Protein AF-A0A1D6LBF6-F1 (afdb_monomer)

Nearest PDB structures (foldseek):
  2z0t-assembly4_D  TM=9.759E-01  e=3.172E-14  Pyrococcus horikoshii
  1s04-assembly1_A  TM=8.346E-01  e=2.335E-11  Pyrococcus furiosus
  1xne-assembly1_A  TM=7.979E-01  e=3.476E-07  Pyrococcus furiosus DSM 3638

Foldseek 3Di:
DCVQQPEEDEDDPPVVVCVVVVQAFKEKDFQDDPVVVDAQQRWYHYPNFAIKGFHGKDWDLAQLVVCVVVPVRNHPNPDRDSVVSRVVVVVPDDPVSCNVRTMMITGIDHDPDTPVVVVVVVDVVCPPVNVCVVVVAAPDPDPDPVNHRDPPVVVVVVVCVVPDDDD

Solvent-accessible surface area (backbone atoms only — not comparable to full-atom values): 9690 Å² total; per-residue (Å²): 123,70,90,60,50,77,45,78,47,83,63,60,81,69,56,39,61,30,43,77,70,60,59,28,34,31,51,76,43,64,41,48,79,76,59,68,72,64,45,59,72,38,32,35,28,37,70,86,68,43,64,33,35,26,72,37,64,47,78,31,71,35,61,60,55,38,36,63,76,66,38,36,51,28,54,43,62,94,47,87,49,61,72,60,53,41,54,58,50,53,78,80,43,60,67,68,55,34,71,72,46,17,23,29,40,37,29,46,45,76,56,98,71,52,71,64,55,59,50,49,53,52,56,60,71,38,38,73,68,44,47,31,51,75,72,68,30,44,90,56,98,60,94,50,78,93,40,52,55,75,53,71,67,57,56,52,49,60,65,54,61,75,68,64,90,79,132

Sequence (167 aa):
MYDAVEFELHVQEPYFTQLRAGVKKVEGRLATGNYNRITQGSLLLFNKCLLLNVEAVRKYNSFSEMLKGEKISNVLPGISSIVEGVKVYRKFYAEEKENSYGVLAISVSKPTSQPYITMNNILAGLGYDGLGRLLGMAKTTGTVPDGLPPPRSALLSSCMGLVQPNE

InterPro domains:
  IPR007374 ASCH domain [PF04266] (9-111)
  IPR007374 ASCH domain [SM01022] (9-112)
  IPR015947 PUA-like superfamily [SSF88697] (6-115)

pLDDT: mean 86.19, std 15.53, range [35.53, 98.31]

Mean predicted aligned error: 8.54 Å

Structure (mmCIF, N/CA/C/O backbone):
data_AF-A0A1D6LBF6-F1
#
_entry.id   AF-A0A1D6LBF6-F1
#
loop_
_atom_site.group_PDB
_atom_site.id
_atom_site.type_symbol
_atom_site.label_atom_id
_atom_site.label_alt_id
_atom_site.label_comp_id
_atom_site.label_asym_id
_atom_site.label_entity_id
_atom_site.label_seq_id
_atom_site.pdbx_PDB_ins_code
_atom_site.Cartn_x
_atom_site.Cartn_y
_atom_site.Cartn_z
_atom_site.occupancy
_atom_site.B_iso_or_equiv
_atom_site.auth_seq_id
_atom_site.auth_comp_id
_atom_site.auth_asym_id
_atom_site.auth_atom_id
_atom_site.pdbx_PDB_model_num
ATOM 1 N N . MET A 1 1 ? 3.284 -12.489 -15.858 1.00 57.47 1 MET A N 1
ATOM 2 C CA . MET A 1 1 ? 3.585 -11.781 -14.583 1.00 57.47 1 MET A CA 1
ATOM 3 C C . MET A 1 1 ? 2.449 -10.848 -14.196 1.00 57.47 1 MET A C 1
ATOM 5 O O . MET A 1 1 ? 2.066 -10.857 -13.038 1.00 57.47 1 MET A O 1
ATOM 9 N N . TYR A 1 2 ? 1.888 -10.092 -15.146 1.00 60.12 2 TYR A N 1
ATOM 10 C CA . TYR A 1 2 ? 0.720 -9.242 -14.899 1.00 60.12 2 TYR A CA 1
ATOM 11 C C . TYR A 1 2 ? -0.611 -10.002 -14.840 1.00 60.12 2 TYR A C 1
ATOM 13 O O . TYR A 1 2 ? -1.496 -9.569 -14.120 1.00 60.12 2 TYR A O 1
ATOM 21 N N . ASP A 1 3 ? -0.727 -11.168 -15.485 1.00 67.44 3 ASP A N 1
ATOM 22 C CA . ASP A 1 3 ? -1.958 -11.985 -15.445 1.00 67.44 3 ASP A CA 1
ATOM 23 C C . ASP A 1 3 ? -2.287 -12.532 -14.044 1.00 67.44 3 ASP A C 1
ATOM 25 O O . ASP A 1 3 ? -3.397 -12.988 -13.799 1.00 67.44 3 ASP A O 1
ATOM 29 N N . ALA A 1 4 ? -1.318 -12.481 -13.124 1.00 77.50 4 ALA A N 1
ATOM 30 C CA . ALA A 1 4 ? -1.481 -12.860 -11.724 1.00 77.50 4 ALA A CA 1
ATOM 31 C C . ALA A 1 4 ? -1.805 -11.664 -10.808 1.00 77.50 4 ALA A C 1
ATOM 33 O O . ALA A 1 4 ? -1.979 -11.853 -9.608 1.00 77.50 4 ALA A O 1
ATOM 34 N N . VAL A 1 5 ? -1.832 -10.431 -11.334 1.00 81.88 5 VAL A N 1
ATOM 35 C CA . VAL A 1 5 ? -2.204 -9.248 -10.549 1.00 81.88 5 VAL A CA 1
ATOM 36 C C . VAL A 1 5 ? -3.712 -9.259 -10.362 1.00 81.88 5 VAL A C 1
ATOM 38 O O . VAL A 1 5 ? -4.470 -9.043 -11.302 1.00 81.88 5 VAL A O 1
ATOM 41 N N . GLU A 1 6 ? -4.140 -9.493 -9.128 1.00 80.62 6 GLU A N 1
ATOM 42 C CA . GLU A 1 6 ? -5.563 -9.591 -8.796 1.00 80.62 6 GLU A CA 1
ATOM 43 C C . GLU A 1 6 ? -6.165 -8.226 -8.452 1.00 80.62 6 GLU A C 1
ATOM 45 O O . GLU A 1 6 ? -7.358 -7.997 -8.661 1.00 80.62 6 GLU A O 1
ATOM 50 N N . PHE A 1 7 ? -5.346 -7.307 -7.927 1.00 90.12 7 PHE A N 1
ATOM 51 C CA . PHE A 1 7 ? -5.808 -6.003 -7.465 1.00 90.12 7 PHE A CA 1
ATOM 52 C C . PHE A 1 7 ? -4.786 -4.902 -7.735 1.00 90.12 7 PHE A C 1
ATOM 54 O O . PHE A 1 7 ? -3.585 -5.056 -7.499 1.00 90.12 7 PHE A O 1
ATOM 61 N N . GLU A 1 8 ? -5.300 -3.750 -8.153 1.00 92.75 8 GLU A N 1
ATOM 62 C CA . GLU A 1 8 ? -4.548 -2.507 -8.258 1.00 92.75 8 GLU A CA 1
ATOM 63 C C . GLU A 1 8 ? -4.939 -1.574 -7.108 1.00 92.75 8 GLU A C 1
ATOM 65 O O . GLU A 1 8 ? -6.124 -1.374 -6.833 1.00 92.75 8 GLU A O 1
ATOM 70 N N . LEU A 1 9 ? -3.944 -1.006 -6.428 1.00 93.56 9 LEU A N 1
ATOM 71 C CA . LEU A 1 9 ? -4.140 -0.060 -5.334 1.00 93.56 9 LEU A CA 1
ATOM 72 C C . LEU A 1 9 ? -3.384 1.237 -5.601 1.00 93.56 9 LEU A C 1
ATOM 74 O O . LEU A 1 9 ? -2.232 1.233 -6.033 1.00 93.56 9 LEU A O 1
ATOM 78 N N . HIS A 1 10 ? -4.014 2.360 -5.264 1.00 94.19 10 HIS A N 1
ATOM 79 C CA . HIS A 1 10 ? -3.358 3.661 -5.290 1.00 94.19 10 HIS A CA 1
ATOM 80 C C . HIS A 1 10 ? -2.973 4.116 -3.882 1.00 94.19 10 HIS A C 1
ATOM 82 O O . HIS A 1 10 ? -3.817 4.136 -2.984 1.00 94.19 10 HIS A O 1
ATOM 88 N N . VAL A 1 11 ? -1.719 4.523 -3.692 1.00 94.50 11 VAL A N 1
ATOM 89 C CA . VAL A 1 11 ? -1.170 5.039 -2.433 1.00 94.50 11 VAL A CA 1
ATOM 90 C C . VAL A 1 11 ? -0.466 6.370 -2.689 1.00 94.50 11 VAL A C 1
ATOM 92 O O . VAL A 1 11 ? 0.360 6.480 -3.592 1.00 94.50 11 VAL A O 1
ATOM 95 N N . GLN A 1 12 ? -0.763 7.371 -1.861 1.00 93.88 12 GLN A N 1
ATOM 96 C CA . GLN A 1 12 ? -0.140 8.693 -1.941 1.00 93.88 12 GLN A CA 1
ATOM 97 C C . GLN A 1 12 ? 1.264 8.718 -1.321 1.00 93.88 12 GLN A C 1
ATOM 99 O O . GLN A 1 12 ? 1.625 7.877 -0.492 1.00 93.88 12 GLN A O 1
ATOM 104 N N . GLU A 1 13 ? 2.054 9.727 -1.683 1.00 94.44 13 GLU A N 1
ATOM 105 C CA . GLU A 1 13 ? 3.305 10.022 -0.983 1.00 94.44 13 GLU A CA 1
ATOM 106 C C . GLU A 1 13 ? 3.039 10.577 0.430 1.00 94.44 13 GLU A C 1
ATOM 108 O O . GLU A 1 13 ? 2.029 11.252 0.644 1.00 94.44 13 GLU A O 1
ATOM 113 N N . PRO A 1 14 ? 3.909 10.296 1.421 1.00 96.00 14 PRO A N 1
ATOM 114 C CA . PRO A 1 14 ? 5.191 9.579 1.324 1.00 96.00 14 PRO A CA 1
ATOM 115 C C . PRO A 1 14 ? 5.070 8.042 1.376 1.00 96.00 14 PRO A C 1
ATOM 117 O O . PRO A 1 14 ? 6.072 7.323 1.328 1.00 96.00 14 PRO A O 1
ATOM 120 N N . TYR A 1 15 ? 3.856 7.510 1.535 1.00 96.56 15 TYR A N 1
ATOM 121 C CA . TYR A 1 15 ? 3.632 6.093 1.822 1.00 96.56 15 TYR A CA 1
ATOM 122 C C . TYR A 1 15 ? 4.005 5.183 0.652 1.00 96.56 15 TYR A C 1
ATOM 124 O O . TYR A 1 15 ? 4.485 4.071 0.876 1.00 96.56 15 TYR A O 1
ATOM 132 N N . PHE A 1 16 ? 3.848 5.656 -0.586 1.00 96.94 16 PHE A N 1
ATOM 133 C CA . PHE A 1 16 ? 4.291 4.916 -1.764 1.00 96.94 16 PHE A CA 1
ATOM 134 C C . PHE A 1 16 ? 5.812 4.730 -1.775 1.00 96.94 16 PHE A C 1
ATOM 136 O O . PHE A 1 16 ? 6.295 3.599 -1.886 1.00 96.94 16 PHE A O 1
ATOM 143 N N . THR A 1 17 ? 6.581 5.803 -1.565 1.00 97.00 17 THR A N 1
ATOM 144 C CA . THR A 1 17 ? 8.041 5.706 -1.447 1.00 97.00 17 THR A CA 1
ATOM 145 C C . THR A 1 17 ? 8.455 4.793 -0.290 1.00 97.00 17 THR A C 1
ATOM 147 O O . THR A 1 17 ? 9.395 4.009 -0.428 1.00 97.00 17 THR A O 1
ATOM 150 N N . GLN A 1 18 ? 7.728 4.821 0.826 1.00 97.81 18 GLN A N 1
ATOM 151 C CA . GLN A 1 18 ? 7.984 3.951 1.975 1.00 97.81 18 GLN A CA 1
ATOM 152 C C . GLN A 1 18 ? 7.708 2.463 1.689 1.00 97.81 18 GLN A C 1
ATOM 154 O O . GLN A 1 18 ? 8.497 1.610 2.108 1.00 97.81 18 GLN A O 1
ATOM 159 N N . LEU A 1 19 ? 6.638 2.139 0.954 1.00 97.81 19 LEU A N 1
ATOM 160 C CA . LEU A 1 19 ? 6.362 0.781 0.463 1.00 97.81 19 LEU A CA 1
ATOM 161 C C . LEU A 1 19 ? 7.470 0.324 -0.490 1.00 97.81 19 LEU A C 1
ATOM 163 O O . LEU A 1 19 ? 8.045 -0.753 -0.328 1.00 97.81 19 LEU A O 1
ATOM 167 N N . ARG A 1 20 ? 7.848 1.187 -1.441 1.00 95.56 20 ARG A N 1
ATOM 168 C CA . ARG A 1 20 ? 8.945 0.923 -2.379 1.00 95.56 20 ARG A CA 1
ATOM 169 C C . ARG A 1 20 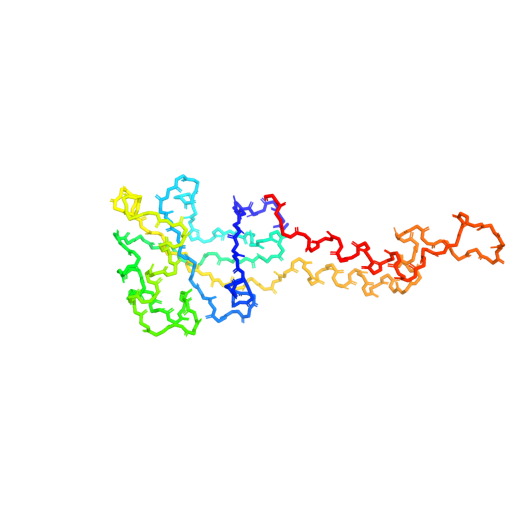? 10.278 0.725 -1.665 1.00 95.56 20 ARG A C 1
ATOM 171 O O . ARG A 1 20 ? 11.091 -0.059 -2.138 1.00 95.56 20 ARG A O 1
ATOM 178 N N . ALA A 1 21 ? 10.532 1.388 -0.542 1.00 95.88 21 ALA A N 1
ATOM 179 C CA . ALA A 1 21 ? 11.734 1.177 0.265 1.00 95.88 21 ALA A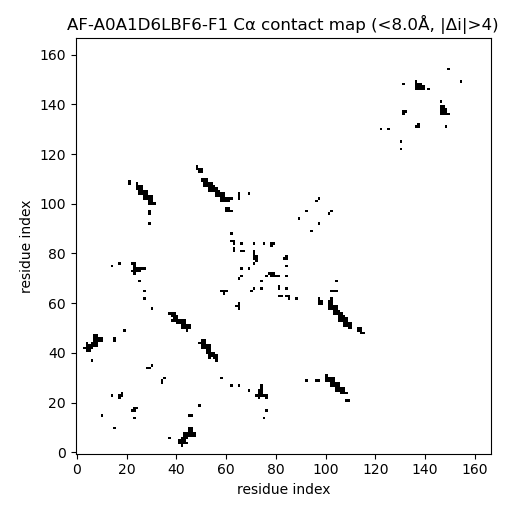 CA 1
ATOM 180 C C . ALA A 1 21 ? 11.653 -0.081 1.154 1.00 95.88 21 ALA A C 1
ATOM 182 O O . ALA A 1 21 ? 12.687 -0.589 1.576 1.00 95.88 21 ALA A O 1
ATOM 183 N N . GLY A 1 22 ? 10.456 -0.628 1.393 1.00 96.25 22 GLY A N 1
ATOM 184 C CA . GLY A 1 22 ? 10.231 -1.770 2.288 1.00 96.25 22 GLY A CA 1
ATOM 185 C C . GLY A 1 22 ? 10.206 -1.404 3.776 1.00 96.25 22 GLY A C 1
ATOM 186 O O . GLY A 1 22 ? 10.251 -2.292 4.628 1.00 96.25 22 GLY A O 1
ATOM 187 N N . VAL A 1 23 ? 10.143 -0.107 4.100 1.00 97.38 23 VAL A N 1
ATOM 188 C CA . VAL A 1 23 ? 10.012 0.366 5.489 1.00 97.38 23 VAL A CA 1
ATOM 189 C C . VAL A 1 23 ? 8.558 0.324 5.957 1.00 97.38 23 VAL A C 1
ATOM 191 O O . VAL A 1 23 ? 8.296 -0.043 7.099 1.00 97.38 23 VAL A O 1
ATOM 194 N N . LYS A 1 24 ? 7.608 0.632 5.064 1.00 98.12 24 LYS A N 1
ATOM 195 C CA . LYS A 1 24 ? 6.181 0.379 5.282 1.00 98.12 24 LYS A CA 1
ATOM 196 C C . LYS A 1 24 ? 5.886 -1.050 4.842 1.00 98.12 24 LYS A C 1
ATOM 198 O O . LYS A 1 24 ? 6.173 -1.410 3.704 1.00 98.12 24 LYS A O 1
ATOM 203 N N . LYS A 1 25 ? 5.338 -1.848 5.753 1.00 98.12 25 LYS A N 1
ATOM 204 C CA . LYS A 1 25 ? 5.078 -3.287 5.572 1.00 98.12 25 LYS A CA 1
ATOM 205 C C . LYS A 1 25 ? 3.600 -3.639 5.614 1.00 98.12 25 LYS A C 1
ATOM 207 O O . LYS A 1 25 ? 3.235 -4.751 5.264 1.00 98.12 25 LYS A O 1
ATOM 212 N N . VAL A 1 26 ? 2.756 -2.720 6.072 1.00 98.25 26 VAL A N 1
ATOM 213 C CA . VAL A 1 26 ? 1.321 -2.961 6.213 1.00 98.25 26 VAL A CA 1
ATOM 214 C C . VAL A 1 26 ? 0.561 -1.820 5.572 1.00 98.25 26 VAL A C 1
ATOM 216 O O . VAL A 1 26 ? 0.799 -0.657 5.896 1.00 98.25 26 VAL A O 1
ATOM 219 N N . GLU A 1 27 ? -0.359 -2.142 4.673 1.00 97.69 27 GLU A N 1
ATOM 220 C CA . GLU A 1 27 ? -1.292 -1.196 4.077 1.00 97.69 27 GLU A CA 1
ATOM 221 C C . GLU A 1 27 ? -2.665 -1.296 4.747 1.00 97.69 27 GLU A C 1
ATOM 223 O O . GLU A 1 27 ? -3.273 -2.362 4.779 1.00 97.69 27 GLU A O 1
ATOM 228 N N . GLY A 1 28 ? -3.140 -0.178 5.301 1.00 96.81 28 GLY A N 1
ATOM 229 C CA . GLY A 1 28 ? -4.432 -0.097 5.985 1.00 96.81 28 GLY A CA 1
ATOM 230 C C . GLY A 1 28 ? -5.520 0.455 5.066 1.00 96.81 28 GLY A C 1
ATOM 231 O O . GLY A 1 28 ? -5.347 1.529 4.488 1.00 96.81 28 GLY A O 1
ATOM 232 N N . ARG A 1 29 ? -6.649 -0.248 4.946 1.00 95.81 29 ARG A N 1
ATOM 233 C CA . ARG A 1 29 ? -7.818 0.152 4.139 1.00 95.81 29 ARG A CA 1
ATOM 234 C C . ARG A 1 29 ? -9.113 -0.088 4.902 1.00 95.81 29 ARG A C 1
ATOM 236 O O . ARG A 1 29 ? -9.143 -0.905 5.811 1.00 95.81 29 ARG A O 1
ATOM 243 N N . LEU A 1 30 ? -10.201 0.580 4.522 1.00 95.44 30 LEU A N 1
ATOM 244 C CA . LEU A 1 30 ? -11.528 0.141 4.964 1.00 95.44 30 LEU A CA 1
ATOM 245 C C . LEU A 1 30 ? -11.826 -1.246 4.385 1.00 95.44 30 LEU A C 1
ATOM 247 O O . LEU A 1 30 ? -11.550 -1.494 3.209 1.00 95.44 30 LEU A O 1
ATOM 251 N N . ALA A 1 31 ? -12.421 -2.132 5.184 1.00 93.25 31 ALA A N 1
ATOM 252 C CA . ALA A 1 31 ? -12.785 -3.484 4.756 1.00 93.25 31 ALA A CA 1
ATOM 253 C C . ALA A 1 31 ? -14.086 -3.480 3.926 1.00 93.25 31 ALA A C 1
ATOM 255 O O . ALA A 1 31 ? -15.105 -4.066 4.291 1.00 93.25 31 ALA A O 1
ATOM 256 N N . THR A 1 32 ? -14.064 -2.784 2.789 1.00 91.00 32 THR A N 1
ATOM 257 C CA . THR A 1 32 ? -15.226 -2.572 1.916 1.00 91.00 32 THR A CA 1
ATOM 258 C C . THR A 1 32 ? -14.947 -2.974 0.468 1.00 91.00 32 THR A C 1
ATOM 260 O O . THR A 1 32 ? -13.797 -3.012 0.021 1.00 91.00 32 THR A O 1
ATOM 263 N N . GLY A 1 33 ? -16.015 -3.274 -0.274 1.00 87.81 33 GLY A N 1
ATOM 264 C CA . GLY A 1 33 ? -15.968 -3.583 -1.701 1.00 87.81 33 GLY A CA 1
ATOM 265 C C . GLY A 1 33 ? -14.995 -4.709 -2.056 1.00 87.81 33 GLY A C 1
ATOM 266 O O . GLY A 1 33 ? -14.911 -5.730 -1.369 1.00 87.81 33 GLY A O 1
ATOM 267 N N . ASN A 1 34 ? -14.241 -4.499 -3.138 1.00 83.88 34 ASN A N 1
ATOM 268 C CA . ASN A 1 34 ? -13.317 -5.491 -3.689 1.00 83.88 34 ASN A CA 1
ATOM 269 C C . ASN A 1 34 ? -12.130 -5.808 -2.770 1.00 83.88 34 ASN A C 1
ATOM 271 O O . ASN A 1 34 ? -11.561 -6.888 -2.894 1.00 83.88 34 ASN A O 1
ATOM 275 N N . TYR A 1 35 ? -11.783 -4.939 -1.813 1.00 86.44 35 TYR A N 1
ATOM 276 C CA . TYR A 1 35 ? -10.657 -5.190 -0.905 1.00 86.44 35 TYR A CA 1
ATOM 277 C C . TYR A 1 35 ? -10.884 -6.405 -0.003 1.00 86.44 35 TYR A C 1
ATOM 279 O O . TYR A 1 35 ? -9.928 -7.063 0.391 1.00 86.44 35 TYR A O 1
ATOM 287 N N . ASN A 1 36 ? -12.143 -6.764 0.268 1.00 87.56 36 ASN A N 1
ATOM 288 C CA . ASN A 1 36 ? -12.478 -7.963 1.040 1.00 87.56 36 ASN A CA 1
ATOM 289 C C . ASN A 1 36 ? -12.105 -9.276 0.339 1.00 87.56 36 ASN A C 1
ATOM 291 O O . ASN A 1 36 ? -12.108 -10.320 0.986 1.00 87.56 36 ASN A O 1
ATOM 295 N N . ARG A 1 37 ? -11.813 -9.230 -0.965 1.00 91.50 37 ARG A N 1
ATOM 296 C CA . ARG A 1 37 ? -11.378 -10.388 -1.751 1.00 91.50 37 ARG A CA 1
ATOM 297 C C . ARG A 1 37 ? -9.861 -10.580 -1.726 1.00 91.50 37 ARG A C 1
ATOM 299 O O . ARG A 1 37 ? -9.397 -11.601 -2.212 1.00 91.50 37 ARG A O 1
ATOM 306 N N . ILE A 1 38 ? -9.107 -9.619 -1.187 1.00 94.56 38 ILE A N 1
ATOM 307 C CA . ILE A 1 38 ? -7.656 -9.737 -1.047 1.00 94.56 38 ILE A CA 1
ATOM 308 C C . ILE A 1 38 ? -7.369 -10.812 -0.004 1.00 94.56 38 ILE A C 1
ATOM 310 O O . ILE A 1 38 ? -7.831 -10.725 1.137 1.00 94.56 38 ILE A O 1
ATOM 314 N N . THR A 1 39 ? -6.580 -11.806 -0.390 1.00 94.56 39 THR A N 1
ATOM 315 C CA . THR A 1 39 ? -6.186 -12.915 0.477 1.00 94.56 39 THR A CA 1
ATOM 316 C C . THR A 1 39 ? -4.672 -13.025 0.561 1.00 94.56 39 THR A C 1
ATOM 318 O O . THR A 1 39 ? -3.934 -12.440 -0.230 1.00 94.56 39 THR A O 1
ATOM 321 N N . GLN A 1 40 ? -4.183 -13.773 1.547 1.00 95.69 40 GLN A N 1
ATOM 322 C CA . GLN A 1 40 ? -2.777 -14.159 1.583 1.00 95.69 40 GLN A CA 1
ATOM 323 C C . GLN A 1 40 ? -2.394 -14.874 0.279 1.00 95.69 40 GLN A C 1
ATOM 325 O O . GLN A 1 40 ? -3.139 -15.721 -0.206 1.00 95.69 40 GLN A O 1
ATOM 330 N N . GLY A 1 41 ? -1.233 -14.528 -0.277 1.00 93.56 41 GLY A N 1
ATOM 331 C CA . GLY A 1 41 ? -0.762 -15.039 -1.565 1.00 93.56 41 GLY A CA 1
ATOM 332 C C . GLY A 1 41 ? -1.199 -14.214 -2.779 1.00 93.56 41 GLY A C 1
ATOM 333 O O . GLY A 1 41 ? -0.590 -14.367 -3.834 1.00 93.56 41 GLY A O 1
ATOM 334 N N . SER A 1 42 ? -2.171 -13.302 -2.637 1.00 93.75 42 SER A N 1
ATOM 335 C CA . SER A 1 42 ? -2.529 -12.365 -3.707 1.00 93.75 42 SER A CA 1
ATOM 336 C C . SER A 1 42 ? -1.337 -11.475 -4.084 1.00 93.75 42 SER A C 1
ATOM 338 O O . SER A 1 42 ? -0.496 -11.126 -3.247 1.00 93.75 42 SER A O 1
ATOM 340 N N . LEU A 1 43 ? -1.297 -11.058 -5.350 1.00 94.44 43 LEU A N 1
ATOM 341 C CA . LEU A 1 43 ? -0.312 -10.115 -5.874 1.00 94.44 43 LEU A CA 1
ATOM 342 C C . LEU A 1 43 ? -0.976 -8.758 -6.131 1.00 94.44 43 LEU A C 1
ATOM 344 O O . LEU A 1 43 ? -1.944 -8.659 -6.889 1.00 94.44 43 LEU A O 1
ATOM 348 N N . LEU A 1 44 ? -0.442 -7.710 -5.504 1.00 94.88 44 LEU A N 1
ATOM 349 C CA . LEU A 1 44 ? -0.962 -6.346 -5.589 1.00 94.88 44 LEU A CA 1
ATOM 350 C C . LEU A 1 44 ? -0.069 -5.475 -6.465 1.00 94.88 44 LEU A C 1
ATOM 352 O O . LEU A 1 44 ? 1.155 -5.491 -6.315 1.00 94.88 44 LEU A O 1
ATOM 356 N N . LEU A 1 45 ? -0.683 -4.657 -7.317 1.00 95.06 45 LEU A N 1
ATOM 357 C CA . LEU A 1 45 ? 0.003 -3.625 -8.088 1.00 95.06 45 LEU A CA 1
ATOM 358 C C . LEU A 1 45 ? -0.287 -2.244 -7.496 1.00 95.06 45 LEU A C 1
ATOM 360 O O . LEU A 1 45 ? -1.394 -1.722 -7.597 1.00 95.06 45 LEU A O 1
ATOM 364 N N . PHE A 1 46 ? 0.727 -1.637 -6.890 1.00 95.12 46 PHE A N 1
ATOM 365 C CA . PHE A 1 46 ? 0.654 -0.294 -6.332 1.00 95.12 46 PHE A CA 1
ATOM 366 C C . PHE A 1 46 ? 1.066 0.751 -7.364 1.00 95.12 46 PHE A C 1
ATOM 368 O O . PHE A 1 46 ? 2.128 0.637 -7.987 1.00 95.12 46 PHE A O 1
ATOM 375 N N . ASN A 1 47 ? 0.231 1.780 -7.530 1.00 94.31 47 ASN A N 1
ATOM 376 C CA . ASN A 1 47 ? 0.449 2.908 -8.443 1.00 94.31 47 ASN A CA 1
ATOM 377 C C . ASN A 1 47 ? 0.902 2.460 -9.844 1.00 94.31 47 ASN A C 1
ATOM 379 O O . ASN A 1 47 ? 1.792 3.068 -10.437 1.00 94.31 47 ASN A O 1
ATOM 383 N N . LYS A 1 48 ? 0.343 1.348 -10.342 1.00 91.50 48 LYS A N 1
ATOM 384 C CA . LYS A 1 48 ? 0.639 0.764 -11.663 1.00 91.50 48 LYS A CA 1
ATOM 385 C C . LYS A 1 48 ? 2.103 0.367 -11.912 1.00 91.50 48 LYS A C 1
ATOM 387 O O . LYS A 1 48 ? 2.455 0.044 -13.043 1.00 91.50 48 LYS A O 1
ATOM 392 N N . CYS A 1 49 ? 2.971 0.352 -10.895 1.00 91.56 49 CYS A N 1
ATOM 393 C CA . CYS A 1 49 ? 4.409 0.126 -11.113 1.00 91.56 49 CYS A CA 1
ATOM 394 C C . CYS A 1 49 ? 5.145 -0.676 -10.032 1.00 91.56 49 CYS A C 1
ATOM 396 O O . CYS A 1 49 ? 6.244 -1.163 -10.300 1.00 91.56 49 CYS A O 1
ATOM 398 N N . LEU A 1 50 ? 4.574 -0.840 -8.838 1.00 95.12 50 LEU A N 1
ATOM 399 C CA . LEU A 1 50 ? 5.201 -1.584 -7.747 1.00 95.12 50 LEU A CA 1
ATOM 400 C C . LEU A 1 50 ? 4.400 -2.849 -7.445 1.00 95.12 50 LEU A C 1
ATOM 402 O O . LEU A 1 50 ? 3.274 -2.759 -6.964 1.00 95.12 50 LEU A O 1
ATOM 406 N N . LEU A 1 51 ? 4.984 -4.022 -7.688 1.00 95.69 51 LEU A N 1
ATOM 407 C CA . LEU A 1 51 ? 4.365 -5.292 -7.312 1.00 95.69 51 LEU A CA 1
ATOM 408 C C . LEU A 1 51 ? 4.711 -5.650 -5.872 1.00 95.69 51 LEU A C 1
ATOM 410 O O . LEU A 1 51 ? 5.882 -5.602 -5.499 1.00 95.69 51 LEU A O 1
ATOM 414 N N . LEU A 1 52 ? 3.724 -6.059 -5.080 1.00 96.56 52 LEU A N 1
ATOM 415 C CA . LEU A 1 52 ? 3.927 -6.574 -3.727 1.00 96.56 52 LEU A CA 1
ATOM 416 C C . LEU A 1 52 ? 3.089 -7.833 -3.491 1.00 96.56 52 LEU A C 1
ATOM 418 O O . LEU A 1 52 ? 1.929 -7.898 -3.892 1.00 96.56 52 LEU A O 1
ATOM 422 N N . ASN A 1 53 ? 3.681 -8.811 -2.810 1.00 96.19 53 ASN A N 1
ATOM 423 C CA . ASN A 1 53 ? 2.991 -10.015 -2.357 1.00 96.19 53 ASN A CA 1
ATOM 424 C C . ASN A 1 53 ? 2.232 -9.718 -1.067 1.00 96.19 53 ASN A C 1
ATOM 426 O O . ASN A 1 53 ? 2.768 -9.039 -0.190 1.00 96.19 53 ASN A O 1
ATOM 430 N N . VAL A 1 54 ? 1.032 -10.273 -0.920 1.00 97.31 54 VAL A N 1
ATOM 431 C CA . VAL A 1 54 ? 0.290 -10.238 0.344 1.00 97.31 54 VAL A CA 1
ATOM 432 C C . VAL A 1 54 ? 0.743 -11.385 1.238 1.00 97.31 54 VAL A C 1
ATOM 434 O O . VAL A 1 54 ? 0.496 -12.555 0.947 1.00 97.31 54 VAL A O 1
ATOM 437 N N . GLU A 1 55 ? 1.375 -11.049 2.357 1.00 97.69 55 GLU A N 1
ATOM 438 C CA . GLU A 1 55 ? 1.832 -12.028 3.349 1.00 97.69 55 GLU A CA 1
ATOM 439 C C . GLU A 1 55 ? 0.718 -12.438 4.307 1.00 97.69 55 GLU A C 1
ATOM 441 O O . GLU A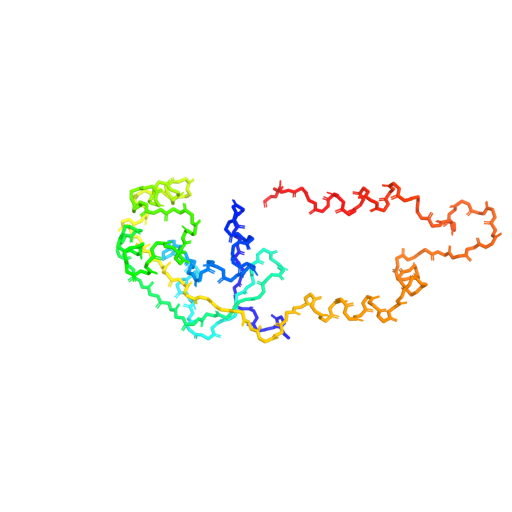 1 55 ? 0.642 -13.590 4.720 1.00 97.69 55 GLU A O 1
ATOM 446 N N . ALA A 1 56 ? -0.143 -11.492 4.674 1.00 97.62 56 ALA A N 1
ATOM 447 C CA . ALA A 1 56 ? -1.263 -11.725 5.571 1.00 97.62 56 ALA A CA 1
ATOM 448 C C . ALA A 1 56 ? -2.310 -10.624 5.418 1.00 97.62 56 ALA A C 1
ATOM 450 O O . ALA A 1 56 ? -1.989 -9.480 5.091 1.00 97.62 56 ALA A O 1
ATOM 451 N N . VAL A 1 57 ? -3.557 -10.963 5.733 1.00 97.38 57 VAL A N 1
ATOM 452 C CA . VAL A 1 57 ? -4.670 -10.017 5.797 1.00 97.38 57 VAL A CA 1
ATOM 453 C C . VAL A 1 57 ? -5.355 -10.176 7.147 1.00 97.38 57 VAL A C 1
ATOM 455 O O . VAL A 1 57 ? -5.770 -11.277 7.505 1.00 97.38 57 VAL A O 1
ATOM 458 N N . ARG A 1 58 ? -5.462 -9.090 7.912 1.00 97.62 58 ARG A N 1
ATOM 459 C CA . ARG A 1 58 ? -6.110 -9.075 9.231 1.00 97.62 58 ARG A CA 1
ATOM 460 C C . ARG A 1 58 ? -7.206 -8.019 9.270 1.00 97.62 58 ARG A C 1
ATOM 462 O O . ARG A 1 58 ? -7.070 -6.959 8.664 1.00 97.62 58 ARG A O 1
ATOM 469 N N . LYS A 1 59 ? -8.302 -8.321 9.965 1.00 97.00 59 LYS A N 1
ATOM 470 C CA . LYS A 1 59 ? -9.426 -7.399 10.160 1.00 97.00 59 LYS A CA 1
ATOM 471 C C . LYS A 1 59 ? -9.411 -6.847 11.580 1.00 97.00 59 LYS A C 1
ATOM 473 O O . LYS A 1 59 ? -9.123 -7.581 12.520 1.00 97.00 59 LYS A O 1
ATOM 478 N N . TYR A 1 60 ? -9.745 -5.572 11.706 1.00 97.88 60 TYR A N 1
ATOM 479 C CA . TYR A 1 60 ? -9.831 -4.832 12.961 1.00 97.88 60 TYR A CA 1
ATOM 480 C C . TYR A 1 60 ? -11.127 -4.026 12.991 1.00 97.88 60 TYR A C 1
ATOM 482 O O . TYR A 1 60 ? -11.651 -3.664 11.935 1.00 97.88 60 TYR A O 1
ATOM 490 N N . ASN A 1 61 ? -11.623 -3.699 14.186 1.00 96.38 61 ASN A N 1
ATOM 491 C CA . ASN A 1 61 ? -12.831 -2.882 14.302 1.00 96.38 61 ASN A CA 1
ATOM 492 C C . ASN A 1 61 ? -12.537 -1.405 14.021 1.00 96.38 61 ASN A C 1
ATOM 494 O O . ASN A 1 61 ? -13.417 -0.680 13.575 1.00 96.38 61 ASN A O 1
ATOM 498 N N . SER A 1 62 ? -11.297 -0.962 14.265 1.00 97.44 62 SER A N 1
ATOM 499 C CA . SER A 1 62 ? -10.885 0.430 14.079 1.00 97.44 62 SER A CA 1
ATOM 500 C C . SER A 1 62 ? -9.441 0.582 13.592 1.00 97.44 62 SER A C 1
ATOM 502 O O . SER A 1 62 ? -8.600 -0.304 13.775 1.00 97.44 62 SER A O 1
ATOM 504 N N . PHE A 1 63 ? -9.107 1.749 13.034 1.00 98.06 63 PHE A N 1
ATOM 505 C CA . PHE A 1 63 ? -7.732 2.124 12.696 1.00 98.06 63 PHE A CA 1
ATOM 506 C C . PHE A 1 63 ? -6.862 2.199 13.951 1.00 98.06 63 PHE A C 1
ATOM 508 O O . PHE A 1 63 ? -5.686 1.853 13.898 1.00 98.06 63 PHE A O 1
ATOM 515 N N . SER A 1 64 ? -7.425 2.612 15.089 1.00 97.69 64 SER A N 1
ATOM 516 C CA . SER A 1 64 ? -6.704 2.655 16.367 1.00 97.69 64 SER A CA 1
ATOM 517 C C . SER A 1 64 ? -6.244 1.260 16.799 1.00 97.69 64 SER A C 1
ATOM 519 O O . SER A 1 64 ? -5.077 1.073 17.150 1.00 97.69 64 SER A O 1
ATOM 521 N N . GLU A 1 65 ? -7.133 0.265 16.725 1.00 98.06 65 GLU A N 1
ATOM 522 C CA . GLU A 1 65 ? -6.793 -1.135 17.002 1.00 98.06 65 GLU A CA 1
ATOM 523 C C . GLU A 1 65 ? -5.776 -1.678 16.003 1.00 98.06 65 GLU A C 1
ATOM 525 O O . GLU A 1 65 ? -4.774 -2.266 16.413 1.00 98.06 65 GLU A O 1
ATOM 530 N N . MET A 1 66 ? -5.985 -1.418 14.711 1.00 98.31 66 MET A N 1
ATOM 531 C CA . MET A 1 66 ? -5.066 -1.835 13.656 1.00 98.31 66 MET A CA 1
ATOM 532 C C . MET A 1 66 ? -3.652 -1.286 13.893 1.00 98.31 66 MET A C 1
ATOM 534 O O . MET A 1 66 ? -2.682 -2.036 13.864 1.00 98.31 66 MET A O 1
ATOM 538 N N . LEU A 1 67 ? -3.510 0.011 14.178 1.00 98.12 67 LEU A N 1
ATOM 539 C CA . LEU A 1 67 ? -2.208 0.650 14.400 1.00 98.12 67 LEU A CA 1
ATOM 540 C C . LEU A 1 67 ? -1.478 0.106 15.636 1.00 98.12 67 LEU A C 1
ATOM 542 O O . LEU A 1 67 ? -0.246 0.075 15.656 1.00 98.12 67 LEU A O 1
ATOM 546 N N . LYS A 1 68 ? -2.219 -0.332 16.660 1.00 97.00 68 LYS A N 1
ATOM 547 C CA . LYS A 1 68 ? -1.650 -1.009 17.833 1.00 97.00 68 LYS A CA 1
ATOM 548 C C . LYS A 1 68 ? -1.226 -2.437 17.493 1.00 97.00 68 LYS A C 1
ATOM 550 O O . LYS A 1 68 ? -0.096 -2.810 17.792 1.00 97.00 68 LYS A O 1
ATOM 555 N N . GLY A 1 69 ? -2.106 -3.207 16.851 1.00 97.19 69 GLY A N 1
ATOM 556 C CA . GLY A 1 69 ? -1.875 -4.615 16.523 1.00 97.19 69 GLY A CA 1
ATOM 557 C C . GLY A 1 69 ? -0.764 -4.831 15.494 1.00 97.19 69 GLY A C 1
ATOM 558 O O . GLY A 1 69 ? 0.046 -5.737 15.643 1.00 97.19 69 GLY A O 1
ATOM 559 N N . GLU A 1 70 ? -0.681 -3.962 14.487 1.00 97.50 70 GLU A N 1
ATOM 560 C CA . GLU A 1 70 ? 0.289 -4.056 13.385 1.00 97.50 70 GLU A CA 1
ATOM 561 C C . GLU A 1 70 ? 1.622 -3.354 13.666 1.00 97.50 70 GLU A C 1
ATOM 563 O O . GLU A 1 70 ? 2.548 -3.433 12.853 1.00 97.50 70 GLU A O 1
ATOM 568 N N . LYS A 1 71 ? 1.721 -2.674 14.818 1.00 96.00 71 LYS A N 1
ATOM 569 C CA . LYS A 1 71 ? 2.763 -1.702 15.174 1.00 96.00 71 LYS A CA 1
ATOM 570 C C . LYS A 1 71 ? 2.787 -0.514 14.206 1.00 96.00 71 LYS A C 1
ATOM 572 O O . LYS A 1 71 ? 3.183 -0.634 13.049 1.00 96.00 71 LYS A O 1
ATOM 577 N N . ILE A 1 72 ? 2.468 0.677 14.713 1.00 97.00 72 ILE A N 1
ATOM 578 C CA . ILE A 1 72 ? 2.350 1.908 13.912 1.00 97.00 72 ILE A CA 1
ATOM 579 C C . ILE A 1 72 ? 3.527 2.159 12.960 1.00 97.00 72 ILE A C 1
ATOM 581 O O . ILE A 1 72 ? 3.293 2.542 11.821 1.00 97.00 72 ILE A O 1
ATOM 585 N N . SER A 1 73 ? 4.769 1.855 13.350 1.00 96.94 73 SER A N 1
ATOM 586 C CA . SER A 1 73 ? 5.946 2.047 12.491 1.00 96.94 73 SER A CA 1
ATOM 587 C C . SER A 1 73 ? 5.919 1.224 11.198 1.00 96.94 73 SER A C 1
ATOM 589 O O . SER A 1 73 ? 6.555 1.616 10.227 1.00 96.94 73 SER A O 1
ATOM 591 N N . ASN A 1 74 ? 5.217 0.087 11.179 1.00 97.44 74 ASN A N 1
ATOM 592 C CA . ASN A 1 74 ? 5.062 -0.754 9.991 1.00 97.44 74 ASN A CA 1
ATOM 593 C C . ASN A 1 74 ? 3.951 -0.242 9.063 1.00 97.44 74 ASN A C 1
ATOM 595 O O . ASN A 1 74 ? 3.975 -0.533 7.866 1.00 97.44 74 ASN A O 1
ATOM 599 N N . VAL A 1 75 ? 2.982 0.499 9.609 1.00 97.88 75 VAL A N 1
ATOM 600 C CA . VAL A 1 75 ? 1.817 1.017 8.878 1.00 97.88 75 VAL A CA 1
ATOM 601 C C . VAL A 1 75 ? 2.060 2.446 8.389 1.00 97.88 75 VAL A C 1
ATOM 603 O O . VAL A 1 75 ? 1.821 2.759 7.225 1.00 97.88 75 VAL A O 1
ATOM 606 N N . LEU A 1 76 ? 2.547 3.312 9.276 1.00 97.69 76 LEU A N 1
ATOM 607 C CA . LEU A 1 76 ? 2.810 4.733 9.062 1.00 97.69 76 LEU A CA 1
ATOM 608 C C . LEU A 1 76 ? 4.221 5.088 9.580 1.00 97.69 76 LEU A C 1
ATOM 610 O O . LEU A 1 76 ? 4.356 5.706 10.640 1.00 97.69 76 LEU A O 1
ATOM 614 N N . PRO A 1 77 ? 5.293 4.693 8.863 1.00 97.12 77 PRO A N 1
ATOM 615 C CA . PRO A 1 77 ? 6.659 5.065 9.220 1.00 97.12 77 PRO A CA 1
ATOM 616 C C . PRO A 1 77 ? 6.825 6.578 9.413 1.00 97.12 77 PRO A C 1
ATOM 618 O O . PRO A 1 77 ? 6.388 7.376 8.582 1.00 97.12 77 PRO A O 1
ATOM 621 N N . GLY A 1 78 ? 7.489 6.961 10.506 1.00 94.81 78 GLY A N 1
ATOM 622 C CA . GLY A 1 78 ? 7.686 8.360 10.903 1.00 94.81 78 GLY A CA 1
ATOM 623 C C . GLY A 1 78 ? 6.627 8.906 11.866 1.00 94.81 78 GLY A C 1
ATOM 624 O O . GLY A 1 78 ? 6.823 9.989 12.405 1.00 94.81 78 GLY A O 1
ATOM 625 N N . ILE A 1 79 ? 5.552 8.156 12.136 1.00 95.69 79 ILE A N 1
ATOM 626 C CA . ILE A 1 79 ? 4.531 8.512 13.128 1.00 95.69 79 ILE A CA 1
ATOM 627 C C . ILE A 1 79 ? 4.640 7.563 14.322 1.00 95.69 79 ILE A C 1
ATOM 629 O O . ILE A 1 79 ? 4.673 6.343 14.160 1.00 95.69 79 ILE A O 1
ATOM 633 N N . SER A 1 80 ? 4.698 8.117 15.532 1.00 92.62 80 SER A N 1
ATOM 634 C CA . SER A 1 80 ? 4.801 7.347 16.780 1.00 92.62 80 SER A CA 1
ATOM 635 C C . SER A 1 80 ? 3.505 7.339 17.594 1.00 92.62 80 SER A C 1
ATOM 637 O O . SER A 1 80 ? 3.274 6.408 18.364 1.00 92.62 80 SER A O 1
ATOM 639 N N . SER A 1 81 ? 2.633 8.334 17.410 1.00 97.06 81 SER A N 1
ATOM 640 C CA . SER A 1 81 ? 1.366 8.447 18.135 1.00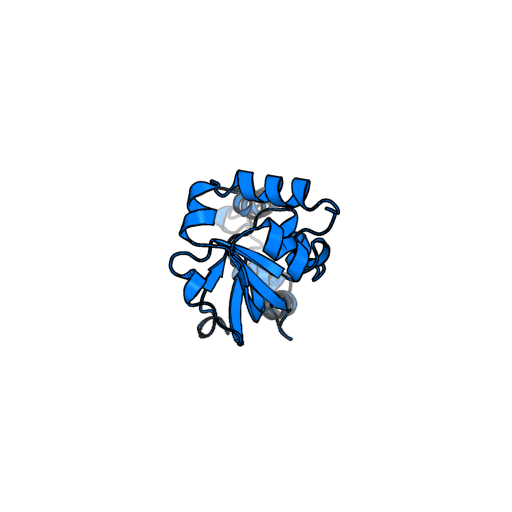 97.06 81 SER A CA 1
ATOM 641 C C . SER A 1 81 ? 0.215 7.774 17.389 1.00 97.06 81 SER A C 1
ATOM 643 O O . SER A 1 81 ? -0.073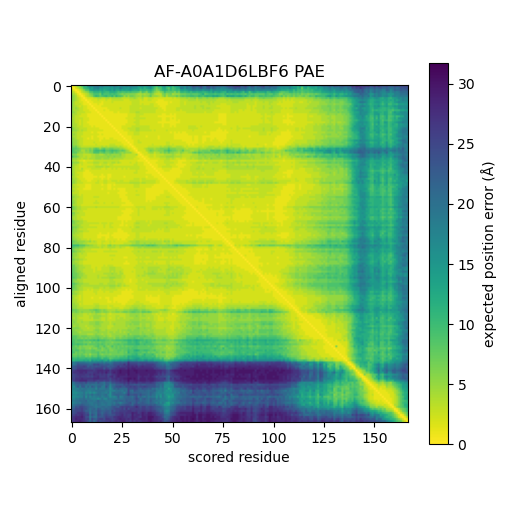 8.099 16.237 1.00 97.06 81 SER A O 1
ATOM 645 N N . ILE A 1 82 ? -0.513 6.885 18.073 1.00 97.38 82 ILE A N 1
ATOM 646 C CA . ILE A 1 82 ? -1.733 6.260 17.533 1.00 97.38 82 ILE A CA 1
ATOM 647 C C . ILE A 1 82 ? -2.774 7.322 17.165 1.00 97.38 82 ILE A C 1
ATOM 649 O O . ILE A 1 82 ? -3.406 7.223 16.118 1.00 97.38 82 ILE A O 1
ATOM 653 N N . VAL A 1 83 ? -2.918 8.367 17.985 1.00 97.25 83 VAL A N 1
ATOM 654 C CA . VAL A 1 83 ? -3.882 9.452 17.744 1.00 97.25 83 VAL A CA 1
ATOM 655 C C . VAL A 1 83 ? -3.544 10.201 16.454 1.00 97.25 83 VAL A C 1
ATOM 657 O O . VAL A 1 83 ? -4.431 10.488 15.654 1.00 97.25 83 VAL A O 1
ATOM 660 N N . GLU A 1 84 ? -2.263 10.486 16.213 1.00 97.44 84 GLU A N 1
ATOM 661 C CA . GLU A 1 84 ? -1.814 11.112 14.963 1.00 97.44 84 GLU A CA 1
ATOM 662 C C . GLU A 1 84 ? -1.986 10.179 13.764 1.00 97.44 84 GLU A C 1
ATOM 664 O O . GLU A 1 84 ? -2.440 10.614 12.707 1.00 97.44 84 GLU A O 1
ATOM 669 N N . GLY A 1 85 ? -1.701 8.886 13.937 1.00 97.00 85 GLY A N 1
ATOM 670 C CA . GLY A 1 85 ? -1.918 7.884 12.899 1.00 97.00 85 GLY A CA 1
ATOM 671 C C . GLY A 1 85 ? -3.387 7.781 12.476 1.00 97.00 85 GLY A C 1
ATOM 672 O O . GLY A 1 85 ? -3.683 7.742 11.285 1.00 97.00 85 GLY A O 1
ATOM 673 N N . VAL A 1 86 ? -4.328 7.827 13.423 1.00 97.62 86 VAL A N 1
ATOM 674 C CA . VAL A 1 86 ? -5.768 7.861 13.109 1.00 97.62 86 VAL A CA 1
ATOM 675 C C . VAL A 1 86 ? -6.138 9.144 12.354 1.00 97.62 86 VAL A C 1
ATOM 677 O O . VAL A 1 86 ? -6.885 9.082 11.377 1.00 97.62 86 VAL A O 1
ATOM 680 N N . LYS A 1 87 ? -5.568 10.302 12.725 1.00 97.38 87 LYS A N 1
ATOM 681 C CA . LYS A 1 87 ? -5.790 11.566 11.995 1.00 97.38 87 LYS A CA 1
ATOM 682 C C . LYS A 1 87 ? -5.351 11.494 10.532 1.00 97.38 87 LYS A C 1
ATOM 684 O O . LYS A 1 87 ? -5.978 12.137 9.695 1.00 97.38 87 LYS A O 1
ATOM 689 N N . VAL A 1 88 ? -4.311 10.722 10.201 1.00 96.75 88 VAL A N 1
ATOM 690 C CA . VAL A 1 88 ? -3.934 10.472 8.798 1.00 96.75 88 VAL A CA 1
ATOM 691 C C . VAL A 1 88 ? -5.077 9.790 8.053 1.00 96.75 88 VAL A C 1
ATOM 693 O O . VAL A 1 88 ? -5.482 10.273 7.000 1.00 96.75 88 VAL A O 1
ATOM 696 N N . TYR A 1 89 ? -5.635 8.712 8.607 1.00 96.25 89 TYR A N 1
ATOM 697 C CA . TYR A 1 89 ? -6.736 7.980 7.975 1.00 96.25 89 TYR A CA 1
ATOM 698 C C . TYR A 1 89 ? -8.020 8.802 7.862 1.00 96.25 89 TYR A C 1
ATOM 700 O O . TYR A 1 89 ? -8.729 8.685 6.864 1.00 96.25 89 TYR A O 1
ATOM 708 N N . ARG A 1 90 ? -8.284 9.693 8.823 1.00 96.44 90 ARG A N 1
ATOM 709 C CA . ARG A 1 90 ? -9.437 10.609 8.797 1.00 96.44 90 ARG A CA 1
ATOM 710 C C . ARG A 1 90 ? -9.428 11.597 7.631 1.00 96.44 90 ARG A C 1
ATOM 712 O O . ARG A 1 90 ? -10.485 12.101 7.272 1.00 96.44 90 ARG A O 1
ATOM 719 N N . LYS A 1 91 ? -8.278 11.831 6.989 1.00 95.19 91 LYS A N 1
ATOM 720 C CA . LYS A 1 91 ? -8.209 12.611 5.739 1.00 95.19 91 LYS A CA 1
ATOM 721 C C . LYS A 1 91 ? -8.868 11.894 4.556 1.00 95.19 91 LYS A C 1
ATOM 723 O O . LYS A 1 91 ? -9.242 12.547 3.591 1.00 95.19 91 LYS A O 1
ATOM 728 N N . PHE A 1 92 ? -8.989 10.567 4.627 1.00 92.38 92 PHE A N 1
ATOM 729 C CA . PHE A 1 92 ? -9.484 9.716 3.542 1.00 92.38 92 PHE A CA 1
ATOM 730 C C . PHE A 1 92 ? -10.828 9.061 3.867 1.00 92.38 92 PHE A C 1
ATOM 732 O O . PHE A 1 92 ? -11.639 8.827 2.972 1.00 92.38 92 PHE A O 1
ATOM 739 N N . TYR A 1 93 ? -11.065 8.744 5.142 1.00 93.69 93 TYR A N 1
ATOM 740 C CA . TYR A 1 93 ? -12.208 7.954 5.580 1.00 93.69 93 TYR A CA 1
ATOM 741 C C . TYR A 1 93 ? -12.929 8.616 6.750 1.00 93.69 93 TYR A C 1
ATOM 743 O O . TYR A 1 93 ? -12.339 8.865 7.805 1.00 93.69 93 TYR A O 1
ATOM 751 N N . ALA A 1 94 ? -14.229 8.832 6.565 1.00 94.81 94 ALA A N 1
ATOM 752 C CA . ALA A 1 94 ? -15.127 9.247 7.630 1.00 94.81 94 ALA A CA 1
ATOM 753 C C . ALA A 1 94 ? -15.272 8.136 8.689 1.00 94.81 94 ALA A C 1
ATOM 755 O O . ALA A 1 94 ? -15.177 6.945 8.374 1.00 94.81 94 ALA A O 1
ATOM 756 N N . GLU A 1 95 ? -15.493 8.529 9.939 1.00 95.06 95 GLU A N 1
ATOM 757 C CA . GLU A 1 95 ? -15.559 7.618 11.087 1.00 95.06 95 GLU A CA 1
ATOM 758 C C . GLU A 1 95 ? -16.739 6.650 11.003 1.00 95.06 95 GLU A C 1
ATOM 760 O O . GLU A 1 95 ? -16.624 5.475 11.337 1.00 95.06 95 GLU A O 1
ATOM 765 N N . GLU A 1 96 ? -17.859 7.105 10.455 1.00 95.12 96 GLU A N 1
ATOM 766 C CA . GLU A 1 96 ? -19.069 6.305 10.298 1.00 95.12 96 GLU A CA 1
ATOM 767 C C . GLU A 1 96 ? -18.824 5.116 9.361 1.00 95.12 96 GLU A C 1
ATOM 769 O O . GLU A 1 96 ? -19.337 4.017 9.583 1.00 95.12 96 GLU A O 1
ATOM 774 N N . LYS A 1 97 ? -17.992 5.310 8.326 1.00 94.19 97 LYS A N 1
ATOM 775 C CA . LYS A 1 97 ? -17.601 4.232 7.408 1.00 94.19 97 LYS A CA 1
ATOM 776 C C . LYS A 1 97 ? -16.670 3.231 8.080 1.00 94.19 97 LYS A C 1
ATOM 778 O O . LYS A 1 97 ? -16.813 2.037 7.845 1.00 94.19 97 LYS A O 1
ATOM 783 N N . GLU A 1 98 ? -15.746 3.693 8.914 1.00 95.75 98 GLU A N 1
ATOM 784 C CA . GLU A 1 98 ? -14.923 2.794 9.726 1.00 95.75 98 GLU A CA 1
ATOM 785 C C . GLU A 1 98 ? -15.790 1.937 10.646 1.00 95.75 98 GLU A C 1
ATOM 787 O O . GLU A 1 98 ? -15.654 0.721 10.626 1.00 95.75 98 GLU A O 1
ATOM 792 N N . ASN A 1 99 ? -16.748 2.539 11.351 1.00 93.88 99 ASN A N 1
ATOM 793 C CA . ASN A 1 99 ? -17.646 1.806 12.246 1.00 93.88 99 ASN A CA 1
ATOM 794 C C . ASN A 1 99 ? -18.553 0.813 11.499 1.00 93.88 99 ASN A C 1
ATOM 796 O O . ASN A 1 99 ? -18.922 -0.220 12.050 1.00 93.88 99 ASN A O 1
ATOM 800 N N . SER A 1 100 ? -18.910 1.112 10.246 1.00 94.38 100 SER A N 1
ATOM 801 C CA . SER A 1 100 ? -19.784 0.253 9.435 1.00 94.38 100 SER A CA 1
ATOM 802 C C . SER A 1 100 ? -19.053 -0.935 8.808 1.00 94.38 100 SER A C 1
ATOM 804 O O . SER A 1 100 ? -19.623 -2.017 8.692 1.00 94.38 100 SER A O 1
ATOM 806 N N . TYR A 1 101 ? -17.813 -0.735 8.353 1.00 95.12 101 TYR A N 1
ATOM 807 C CA . TYR A 1 101 ? -17.080 -1.738 7.571 1.00 95.12 101 TYR A CA 1
ATOM 808 C C . TYR A 1 101 ? -15.927 -2.389 8.336 1.00 95.12 101 TYR A C 1
ATOM 810 O O . TYR A 1 101 ? -15.494 -3.480 7.973 1.00 95.12 101 TYR A O 1
ATOM 818 N N . GLY A 1 102 ? -15.407 -1.729 9.367 1.00 96.19 102 GLY A N 1
ATOM 819 C CA . GLY A 1 102 ? -14.128 -2.058 9.977 1.00 96.19 102 GLY A CA 1
ATOM 820 C C . GLY A 1 102 ? -12.940 -1.743 9.063 1.00 96.19 102 GLY A C 1
ATOM 821 O O . GLY A 1 102 ? -13.043 -1.074 8.025 1.00 96.19 102 GLY A O 1
ATOM 822 N N . VAL A 1 103 ? -11.778 -2.251 9.459 1.00 97.38 103 VAL A N 1
ATOM 823 C CA . VAL A 1 103 ? -10.482 -1.957 8.843 1.00 97.38 103 VAL A CA 1
ATOM 824 C C . VAL A 1 103 ? -9.767 -3.245 8.455 1.00 97.38 103 VAL A C 1
ATOM 826 O O . VAL A 1 103 ? -9.797 -4.241 9.174 1.00 97.38 103 VAL A O 1
ATOM 829 N N . LEU A 1 104 ? -9.098 -3.208 7.309 1.00 97.19 104 LEU A N 1
ATOM 830 C CA . LEU A 1 104 ? -8.251 -4.257 6.771 1.00 97.19 104 LEU A CA 1
ATOM 831 C C . LEU A 1 104 ? -6.783 -3.832 6.872 1.00 97.19 104 LEU A C 1
ATOM 833 O O . LEU A 1 104 ? -6.399 -2.796 6.330 1.00 97.19 104 LEU A O 1
ATOM 837 N N . ALA A 1 105 ? -5.967 -4.653 7.524 1.00 98.12 105 ALA A N 1
ATOM 838 C CA . ALA A 1 105 ? -4.515 -4.581 7.481 1.00 98.12 105 ALA A CA 1
ATOM 839 C C . ALA A 1 105 ? -3.985 -5.603 6.477 1.00 98.12 105 ALA A C 1
ATOM 841 O O . ALA A 1 105 ? -4.179 -6.807 6.647 1.00 98.12 105 ALA A O 1
ATOM 842 N N . ILE A 1 106 ? -3.296 -5.124 5.448 1.00 98.12 106 ILE A N 1
ATOM 843 C CA . ILE A 1 106 ? -2.708 -5.945 4.394 1.00 98.12 106 ILE A CA 1
ATOM 844 C C . ILE A 1 106 ? -1.192 -5.927 4.590 1.00 98.12 106 ILE A C 1
ATOM 846 O O . ILE A 1 106 ? -0.534 -4.938 4.268 1.00 98.12 106 ILE A O 1
ATOM 850 N N . SER A 1 107 ? -0.635 -6.993 5.161 1.00 98.19 107 SER A N 1
ATOM 851 C CA . SER A 1 107 ? 0.817 -7.163 5.276 1.00 98.19 107 SER A CA 1
ATOM 852 C C . SER A 1 107 ? 1.401 -7.507 3.912 1.00 98.19 107 SER A C 1
ATOM 854 O O . SER A 1 107 ? 0.890 -8.396 3.231 1.00 98.19 107 SER A O 1
ATOM 856 N N . VAL A 1 1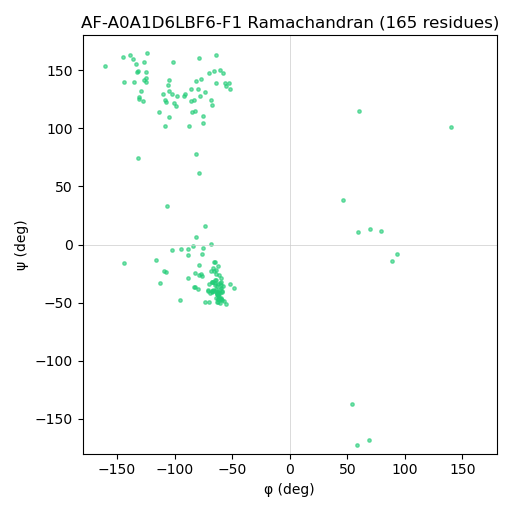08 ? 2.460 -6.808 3.515 1.00 98.06 108 VAL A N 1
ATOM 857 C CA . VAL A 1 108 ? 3.045 -6.897 2.179 1.00 98.06 108 VAL A CA 1
ATOM 858 C C . VAL A 1 108 ? 4.560 -7.052 2.209 1.00 98.06 108 VAL A C 1
ATOM 860 O O . VAL A 1 108 ? 5.248 -6.473 3.053 1.00 98.06 108 VAL A O 1
ATOM 863 N N . SER A 1 109 ? 5.088 -7.763 1.217 1.00 96.56 109 SER A N 1
ATOM 864 C CA . SER A 1 109 ? 6.525 -7.857 0.965 1.00 96.56 109 SER A CA 1
ATOM 865 C C . SER A 1 109 ? 6.864 -7.799 -0.515 1.00 96.56 109 SER A C 1
ATOM 867 O O . SER A 1 109 ? 6.014 -7.936 -1.398 1.00 96.56 109 SER A O 1
ATOM 869 N N . LYS A 1 110 ? 8.139 -7.528 -0.801 1.00 94.44 110 LYS A N 1
ATOM 870 C CA . LYS A 1 110 ? 8.624 -7.446 -2.176 1.00 94.44 110 LYS A CA 1
ATOM 871 C C . LYS A 1 110 ? 8.828 -8.852 -2.749 1.00 94.44 110 LYS A C 1
ATOM 873 O O . LYS A 1 110 ? 9.572 -9.625 -2.146 1.00 94.44 110 LYS A O 1
ATOM 878 N N . PRO A 1 111 ? 8.260 -9.166 -3.925 1.00 91.88 111 PRO A N 1
ATOM 879 C CA . PRO A 1 111 ? 8.639 -10.356 -4.674 1.00 91.88 111 PRO A CA 1
ATOM 880 C C . PRO A 1 111 ? 10.099 -10.281 -5.141 1.00 91.88 111 PRO A C 1
ATOM 882 O O . PRO A 1 111 ? 10.697 -9.205 -5.217 1.00 91.88 111 PRO A O 1
ATOM 885 N N . THR A 1 112 ? 10.649 -11.438 -5.517 1.00 88.44 112 THR A N 1
ATOM 886 C CA . THR A 1 112 ? 12.034 -11.600 -5.992 1.00 88.44 112 THR A CA 1
ATOM 887 C C . THR A 1 112 ? 12.347 -10.781 -7.246 1.00 88.44 112 THR A C 1
ATOM 889 O O . THR A 1 112 ? 13.489 -10.381 -7.448 1.00 88.44 112 THR A O 1
ATOM 892 N N . SER A 1 113 ? 11.345 -10.520 -8.089 1.00 88.50 113 SER A N 1
ATOM 893 C CA . SER A 1 113 ? 11.494 -9.740 -9.317 1.00 88.50 113 SER A CA 1
ATOM 894 C C . SER A 1 113 ? 10.411 -8.675 -9.424 1.00 88.50 113 SER A C 1
ATOM 896 O O . SER A 1 113 ? 9.294 -8.848 -8.939 1.00 88.50 113 SER A O 1
ATOM 898 N N . GLN A 1 114 ? 10.755 -7.568 -10.074 1.00 91.31 114 GLN A N 1
ATOM 899 C CA . GLN A 1 114 ? 9.864 -6.448 -10.337 1.00 91.31 114 GLN A CA 1
ATOM 900 C C . GLN A 1 114 ? 9.836 -6.155 -11.838 1.00 91.31 114 GLN A C 1
ATOM 902 O O . GLN A 1 114 ? 10.871 -6.297 -12.496 1.00 91.31 114 GLN A O 1
ATOM 907 N N . PRO A 1 115 ? 8.712 -5.670 -12.394 1.00 88.19 115 PRO A N 1
ATOM 908 C CA . PRO A 1 115 ? 8.615 -5.408 -13.829 1.00 88.19 115 PRO A CA 1
ATOM 909 C C . PRO A 1 115 ? 9.640 -4.390 -14.322 1.00 88.19 115 PRO A C 1
ATOM 911 O O . PRO A 1 115 ? 10.186 -4.530 -15.416 1.00 88.19 115 PRO A O 1
ATOM 914 N N . TYR A 1 116 ? 9.957 -3.396 -13.488 1.00 88.00 116 TYR A N 1
ATOM 915 C CA . TYR A 1 116 ? 10.948 -2.380 -13.824 1.00 88.00 116 TYR A CA 1
ATOM 916 C C . TYR A 1 116 ? 12.364 -2.955 -13.988 1.00 88.00 116 TYR A C 1
ATOM 918 O O . TYR A 1 116 ? 13.170 -2.349 -14.683 1.00 88.00 116 TYR A O 1
ATOM 926 N N . ILE A 1 117 ? 12.678 -4.124 -13.410 1.00 89.94 117 ILE A N 1
ATOM 927 C CA . ILE A 1 117 ? 13.976 -4.792 -13.609 1.00 89.94 117 ILE A CA 1
ATOM 928 C C . ILE A 1 117 ? 14.061 -5.328 -15.038 1.00 89.94 117 ILE A C 1
ATOM 930 O O . ILE A 1 117 ? 15.024 -5.044 -15.746 1.00 89.94 117 ILE A O 1
ATOM 934 N N . THR A 1 118 ? 13.035 -6.055 -15.488 1.00 88.25 118 THR A N 1
ATOM 935 C CA . THR A 1 118 ? 12.961 -6.562 -16.866 1.00 88.25 118 THR A CA 1
ATOM 936 C C . THR A 1 118 ? 12.987 -5.416 -17.868 1.00 88.25 118 THR A C 1
ATOM 938 O O . THR A 1 118 ? 13.762 -5.463 -18.820 1.00 88.25 118 THR A O 1
ATOM 941 N N . MET A 1 119 ? 12.202 -4.361 -17.624 1.00 87.94 119 MET A N 1
ATOM 942 C CA . MET A 1 119 ? 12.209 -3.170 -18.472 1.00 87.94 119 MET A CA 1
ATOM 943 C C . MET A 1 119 ? 13.602 -2.534 -18.523 1.00 87.94 119 MET A C 1
ATOM 945 O O . MET A 1 119 ? 14.114 -2.285 -19.607 1.00 87.94 119 MET A O 1
ATOM 949 N N . ASN A 1 120 ? 14.261 -2.338 -17.377 1.00 90.00 120 ASN A N 1
ATOM 950 C CA . ASN A 1 120 ? 15.609 -1.774 -17.335 1.00 90.00 120 ASN A CA 1
ATOM 951 C C . ASN A 1 120 ? 16.618 -2.613 -18.135 1.00 90.00 120 ASN A C 1
ATOM 953 O O . ASN A 1 120 ? 17.426 -2.054 -18.868 1.00 90.00 120 ASN A O 1
ATOM 957 N N . ASN A 1 121 ? 16.539 -3.943 -18.057 1.00 91.44 121 ASN A N 1
ATOM 958 C CA . ASN A 1 121 ? 17.417 -4.829 -18.824 1.00 91.44 121 ASN A CA 1
ATOM 959 C C . ASN A 1 121 ? 17.172 -4.723 -20.336 1.00 91.44 121 ASN A C 1
ATOM 961 O O . ASN A 1 121 ? 18.129 -4.700 -21.107 1.00 91.44 121 ASN A O 1
ATOM 965 N N . ILE A 1 122 ? 15.908 -4.617 -20.763 1.00 90.25 122 ILE A N 1
ATOM 966 C CA . ILE A 1 122 ? 15.553 -4.394 -22.173 1.00 90.25 122 ILE A CA 1
ATOM 967 C C . ILE A 1 122 ? 16.113 -3.050 -22.649 1.00 90.25 122 ILE A C 1
ATOM 969 O O . ILE A 1 122 ? 16.791 -2.996 -23.673 1.00 90.25 122 ILE A O 1
ATOM 973 N N . LEU A 1 123 ? 15.879 -1.973 -21.893 1.00 88.88 123 LEU A N 1
ATOM 974 C CA . LEU A 1 123 ? 16.361 -0.631 -22.235 1.00 88.88 123 LEU A CA 1
ATOM 975 C C . LEU A 1 123 ? 17.896 -0.572 -22.280 1.00 88.88 123 LEU A C 1
ATOM 977 O O . LEU A 1 123 ? 18.460 0.027 -23.194 1.00 88.88 123 LEU A O 1
ATOM 981 N N . ALA A 1 124 ? 18.575 -1.232 -21.338 1.00 89.44 124 ALA A N 1
ATOM 982 C CA . ALA A 1 124 ? 20.030 -1.342 -21.328 1.00 89.44 124 ALA A CA 1
ATOM 983 C C . ALA A 1 124 ? 20.553 -2.112 -22.552 1.00 89.44 124 ALA A C 1
ATOM 985 O O . ALA A 1 124 ? 21.526 -1.684 -23.169 1.00 89.44 124 ALA A O 1
ATOM 986 N N . GLY A 1 125 ? 19.888 -3.209 -22.933 1.00 91.19 125 GLY A N 1
ATOM 987 C CA . GLY A 1 125 ? 20.244 -4.008 -24.108 1.00 91.19 125 GLY A CA 1
ATOM 988 C C . GLY A 1 125 ? 20.025 -3.285 -25.440 1.00 91.19 125 GLY A C 1
ATOM 989 O O . GLY A 1 125 ? 20.788 -3.493 -26.379 1.00 91.19 125 GLY A O 1
ATOM 990 N N . LEU A 1 126 ? 19.023 -2.403 -25.524 1.00 87.44 126 LEU A N 1
ATOM 991 C CA . LEU A 1 126 ? 18.795 -1.561 -26.704 1.00 87.44 126 LEU A CA 1
ATOM 992 C C . LEU A 1 126 ? 19.916 -0.531 -26.911 1.00 87.44 126 LEU A C 1
ATOM 994 O O . LEU A 1 126 ? 20.212 -0.164 -28.051 1.00 87.44 126 LEU A O 1
ATOM 998 N N . GLY A 1 127 ? 20.526 -0.051 -25.825 1.00 83.12 127 GLY A N 1
ATOM 999 C CA . GLY A 1 127 ? 21.497 1.038 -25.872 1.00 83.12 127 GLY A CA 1
ATOM 1000 C C . GLY A 1 127 ? 20.917 2.319 -26.489 1.00 83.12 127 GLY A C 1
ATOM 1001 O O . GLY A 1 127 ? 19.726 2.429 -26.777 1.00 83.12 127 GLY A O 1
ATOM 1002 N N . TYR A 1 128 ? 21.766 3.320 -26.714 1.00 79.19 128 TYR A N 1
ATOM 1003 C CA . TYR A 1 128 ? 21.320 4.614 -27.244 1.00 79.19 128 TYR A CA 1
ATOM 1004 C C . TYR A 1 128 ? 20.673 4.498 -28.636 1.00 79.19 128 TYR A C 1
ATOM 1006 O O . TYR A 1 128 ? 19.608 5.063 -28.877 1.00 79.19 128 TYR A O 1
ATOM 1014 N N . ASP A 1 129 ? 21.289 3.736 -29.542 1.00 79.06 129 ASP A N 1
ATOM 1015 C CA . ASP A 1 129 ? 20.815 3.618 -30.924 1.00 79.06 129 ASP A CA 1
ATOM 1016 C C . ASP A 1 129 ? 19.506 2.828 -31.032 1.00 79.06 129 ASP A C 1
ATOM 1018 O O . ASP A 1 129 ? 18.615 3.210 -31.795 1.00 79.06 129 ASP A O 1
ATOM 1022 N N . GLY A 1 130 ? 19.360 1.746 -30.260 1.00 80.50 130 GLY A N 1
ATOM 1023 C CA . GLY A 1 130 ? 18.126 0.965 -30.222 1.00 80.50 130 GLY A CA 1
ATOM 1024 C C . GLY A 1 130 ? 16.974 1.747 -29.599 1.00 80.50 130 GLY A C 1
ATOM 1025 O O . GLY A 1 130 ? 15.870 1.723 -30.139 1.00 80.50 130 GLY A O 1
ATOM 1026 N N . LEU A 1 131 ? 17.233 2.503 -28.525 1.00 83.56 131 LEU A N 1
ATOM 1027 C CA . LEU A 1 131 ? 16.240 3.402 -27.931 1.00 83.56 131 LEU A CA 1
ATOM 1028 C C . LEU A 1 131 ? 15.820 4.501 -28.905 1.00 83.56 131 LEU A C 1
ATOM 1030 O O . LEU A 1 131 ? 14.629 4.755 -29.045 1.00 83.56 131 LEU A O 1
ATOM 1034 N N . GLY A 1 132 ? 16.776 5.105 -29.617 1.00 76.88 132 GLY A N 1
ATOM 1035 C CA . GLY A 1 132 ? 16.481 6.094 -30.649 1.00 76.88 132 GLY A CA 1
ATOM 1036 C C . GLY A 1 132 ? 15.519 5.536 -31.695 1.00 76.88 132 GLY A C 1
ATOM 1037 O O . GLY A 1 132 ? 14.463 6.110 -31.926 1.00 76.88 132 GLY A O 1
ATOM 1038 N N . ARG A 1 133 ? 15.813 4.355 -32.248 1.00 80.25 133 ARG A N 1
ATOM 1039 C CA . ARG A 1 133 ? 14.931 3.692 -33.221 1.00 80.25 133 ARG A CA 1
ATOM 1040 C C . ARG A 1 133 ? 13.560 3.331 -32.645 1.00 80.25 133 ARG A C 1
ATOM 1042 O O . ARG A 1 133 ? 12.563 3.536 -33.330 1.00 80.25 133 ARG A O 1
ATOM 1049 N N . LEU A 1 134 ? 13.498 2.827 -31.409 1.00 82.31 134 LEU A N 1
ATOM 1050 C CA . LEU A 1 134 ? 12.238 2.501 -30.726 1.00 82.31 134 LEU A CA 1
ATOM 1051 C C . LEU A 1 134 ? 11.347 3.738 -30.561 1.00 82.31 134 LEU A C 1
ATOM 1053 O O . LEU A 1 134 ? 10.134 3.655 -30.718 1.00 82.31 134 LEU A O 1
ATOM 1057 N N . LEU A 1 135 ? 11.961 4.885 -30.279 1.00 81.06 135 LEU A N 1
ATOM 1058 C CA . LEU A 1 135 ? 11.290 6.176 -30.158 1.00 81.06 135 LEU A CA 1
ATOM 1059 C C . LEU A 1 135 ? 11.031 6.850 -31.518 1.00 81.06 135 LEU A C 1
ATOM 1061 O O . LEU A 1 135 ? 10.614 8.004 -31.551 1.00 81.06 135 LEU A O 1
ATOM 1065 N N . GLY A 1 136 ? 11.305 6.174 -32.641 1.00 73.00 136 GLY A N 1
ATOM 1066 C CA . GLY A 1 136 ? 11.157 6.742 -33.983 1.00 73.00 136 GLY A CA 1
ATOM 1067 C C . GLY A 1 136 ? 12.176 7.839 -34.314 1.00 73.00 136 GLY A C 1
ATOM 1068 O O . GLY A 1 136 ? 12.015 8.555 -35.297 1.00 73.00 136 GLY A O 1
ATOM 1069 N N . MET A 1 137 ? 13.237 7.981 -33.518 1.00 71.56 137 MET A N 1
ATOM 1070 C CA . MET A 1 137 ? 14.323 8.925 -33.760 1.00 71.56 137 MET A CA 1
ATOM 1071 C C . MET A 1 137 ? 15.205 8.374 -34.884 1.00 71.56 137 MET A C 1
ATOM 1073 O O . MET A 1 137 ? 15.991 7.441 -34.690 1.00 71.56 137 MET A O 1
ATOM 1077 N N . ALA A 1 138 ? 15.083 8.945 -36.078 1.00 61.03 138 ALA A N 1
ATOM 1078 C CA . ALA A 1 138 ? 15.973 8.624 -37.179 1.00 61.03 138 ALA A CA 1
ATOM 1079 C C . ALA A 1 138 ? 17.300 9.386 -37.021 1.00 61.03 138 ALA A C 1
ATOM 1081 O O . ALA A 1 138 ? 17.334 10.587 -36.766 1.00 61.03 138 ALA A O 1
ATOM 1082 N N . LYS A 1 139 ? 18.432 8.696 -37.202 1.00 56.59 139 LYS A N 1
ATOM 1083 C CA . LYS A 1 139 ? 19.702 9.368 -37.511 1.00 56.59 139 LYS A CA 1
ATOM 1084 C C . LYS A 1 139 ? 19.709 9.659 -39.008 1.00 56.59 139 LYS A C 1
ATOM 1086 O O . LYS A 1 139 ? 20.323 8.919 -39.772 1.00 56.59 139 LYS A O 1
ATOM 1091 N N . THR A 1 140 ? 18.993 10.690 -39.450 1.00 55.81 140 THR A N 1
ATOM 1092 C CA . THR A 1 140 ? 19.179 11.186 -40.816 1.00 55.81 140 THR A CA 1
ATOM 1093 C C . THR A 1 140 ? 20.375 12.127 -40.831 1.00 55.81 140 THR A C 1
ATOM 1095 O O . THR A 1 140 ? 20.402 13.123 -40.117 1.00 55.81 140 THR A O 1
ATOM 1098 N N . THR A 1 141 ? 21.362 11.849 -41.678 1.00 55.81 141 THR A N 1
ATOM 1099 C CA . THR A 1 141 ? 22.431 12.799 -42.037 1.00 55.81 141 THR A CA 1
ATOM 1100 C C . THR A 1 141 ? 21.916 13.987 -42.866 1.00 55.81 141 THR A C 1
ATOM 1102 O O . THR A 1 141 ? 22.701 14.846 -43.255 1.00 55.81 141 THR A O 1
ATOM 1105 N N . GLY A 1 142 ? 20.611 14.038 -43.160 1.00 56.41 142 GLY A N 1
ATOM 1106 C CA . GLY A 1 142 ? 19.974 15.035 -44.015 1.00 56.41 142 GLY A CA 1
ATOM 1107 C C . GLY A 1 142 ? 19.232 16.138 -43.257 1.00 56.41 142 GLY A C 1
ATOM 1108 O O . GLY A 1 142 ? 18.771 15.955 -42.135 1.00 56.41 142 GLY A O 1
ATOM 1109 N N . THR A 1 143 ? 19.074 17.272 -43.938 1.00 56.09 143 THR A N 1
ATOM 1110 C CA . THR A 1 143 ? 18.425 18.528 -43.521 1.00 56.09 143 THR A CA 1
ATOM 1111 C C . THR A 1 143 ? 16.892 18.471 -43.453 1.00 56.09 143 THR A C 1
ATOM 1113 O O . THR A 1 143 ? 16.247 19.518 -43.434 1.00 56.09 143 THR A O 1
ATOM 1116 N N . VAL A 1 144 ? 16.285 17.280 -43.448 1.00 55.59 144 VAL A N 1
ATOM 1117 C CA . VAL A 1 144 ? 14.823 17.126 -43.471 1.00 55.59 144 VAL A CA 1
ATOM 1118 C C . VAL A 1 144 ? 14.283 17.284 -42.043 1.00 55.59 144 VAL A C 1
ATOM 1120 O O . VAL A 1 144 ? 14.595 16.439 -41.202 1.00 55.59 144 VAL A O 1
ATOM 1123 N N . PRO A 1 145 ? 13.483 18.327 -41.743 1.00 53.41 145 PRO A N 1
ATOM 1124 C CA . PRO A 1 145 ? 13.047 18.637 -40.378 1.00 53.41 145 PRO A CA 1
ATOM 1125 C C . PRO A 1 145 ? 12.292 17.489 -39.693 1.00 53.41 145 PRO A C 1
ATOM 1127 O O . PRO A 1 145 ? 12.498 17.253 -38.507 1.00 53.41 145 PRO A O 1
ATOM 1130 N N . ASP A 1 146 ? 11.497 16.733 -40.457 1.00 52.75 146 ASP A N 1
ATOM 1131 C CA . ASP A 1 146 ? 10.673 15.615 -39.966 1.00 52.75 146 ASP A CA 1
ATOM 1132 C C . ASP A 1 146 ? 11.469 14.330 -39.663 1.00 52.75 146 ASP A C 1
ATOM 1134 O O . ASP A 1 146 ? 10.922 13.373 -39.119 1.00 52.75 146 ASP A O 1
ATOM 1138 N N . GLY A 1 147 ? 12.760 14.287 -40.014 1.00 52.12 147 GLY A N 1
ATOM 1139 C CA . GLY A 1 147 ? 13.664 13.168 -39.716 1.00 52.12 147 GLY A CA 1
ATOM 1140 C C . GLY A 1 147 ? 14.605 13.424 -38.538 1.00 52.12 147 GLY A C 1
ATOM 1141 O O . GLY A 1 147 ? 15.357 12.526 -38.156 1.00 52.12 147 GLY A O 1
ATOM 1142 N N . LEU A 1 148 ? 14.594 14.635 -37.970 1.00 56.53 148 LEU A N 1
ATOM 1143 C CA . LEU A 1 148 ? 15.474 14.994 -36.866 1.00 56.53 148 LEU A CA 1
ATOM 1144 C C . LEU A 1 148 ? 14.970 14.389 -35.549 1.00 56.53 148 LEU A C 1
ATOM 1146 O O . LEU A 1 148 ? 13.764 14.368 -3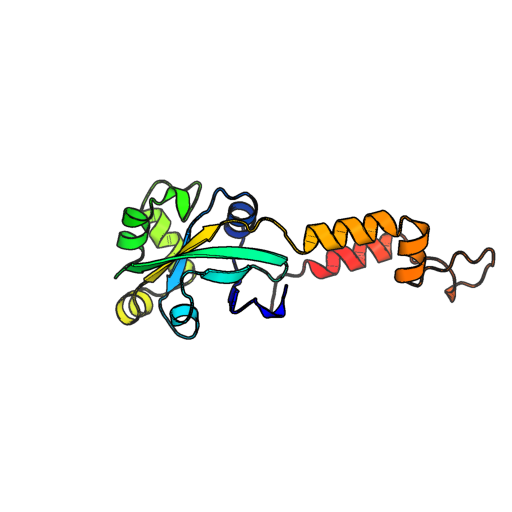5.295 1.00 56.53 148 LEU A O 1
ATOM 1150 N N . PRO A 1 149 ? 15.875 13.929 -34.667 1.00 61.91 149 PRO A N 1
ATOM 1151 C CA . PRO A 1 149 ? 15.480 13.527 -33.328 1.00 61.91 149 PRO A CA 1
ATOM 1152 C C . PRO A 1 149 ? 14.762 14.694 -32.629 1.00 61.91 149 PRO A C 1
ATOM 1154 O O . PRO A 1 149 ? 15.222 15.837 -32.742 1.00 61.91 149 PRO A O 1
ATOM 1157 N N . PRO A 1 150 ? 13.668 14.436 -31.884 1.00 66.19 150 PRO A N 1
ATOM 1158 C CA . PRO A 1 150 ? 12.986 15.474 -31.130 1.00 66.19 150 PRO A CA 1
ATOM 1159 C C . PRO A 1 150 ? 13.993 16.204 -30.236 1.00 66.19 150 PRO A C 1
ATOM 1161 O O . PRO A 1 150 ? 14.875 15.566 -29.641 1.00 66.19 150 PRO A O 1
ATOM 1164 N N . PRO A 1 151 ? 13.895 17.539 -30.124 1.00 69.75 151 PRO A N 1
ATOM 1165 C CA . PRO A 1 151 ? 14.816 18.300 -29.302 1.00 69.75 151 PRO A CA 1
ATOM 1166 C C . PRO A 1 151 ? 14.769 17.785 -27.862 1.00 69.75 151 PRO A C 1
ATOM 1168 O O . PRO A 1 151 ? 13.723 17.369 -27.359 1.00 69.75 151 PRO A O 1
ATOM 1171 N N . ARG A 1 152 ? 15.910 17.840 -27.165 1.00 67.69 152 ARG A N 1
ATOM 1172 C CA . ARG A 1 152 ? 16.033 17.356 -25.779 1.00 67.69 152 ARG A CA 1
ATOM 1173 C C . ARG A 1 152 ? 14.957 17.946 -24.858 1.00 67.69 152 ARG A C 1
ATOM 1175 O O . ARG A 1 152 ? 14.487 17.257 -23.961 1.00 67.69 152 ARG A O 1
ATOM 1182 N N . SER A 1 153 ? 14.546 19.191 -25.096 1.00 72.81 153 SER A N 1
ATOM 1183 C CA . SER A 1 153 ? 13.445 19.851 -24.387 1.00 72.81 153 SER A CA 1
ATOM 1184 C C . SER A 1 153 ? 12.095 19.152 -24.579 1.00 72.81 153 SER A C 1
ATOM 1186 O O . SER A 1 153 ? 11.365 19.002 -23.605 1.00 72.81 153 SER A O 1
ATOM 1188 N N . ALA A 1 154 ? 11.777 18.678 -25.786 1.00 71.06 154 ALA A N 1
ATOM 1189 C CA . ALA A 1 154 ? 10.549 17.938 -26.071 1.00 71.06 154 ALA A CA 1
ATOM 1190 C C . ALA A 1 154 ? 10.554 16.555 -25.404 1.00 71.06 154 ALA A C 1
ATOM 1192 O O . ALA A 1 154 ? 9.563 16.174 -24.787 1.00 71.06 154 ALA A O 1
ATOM 1193 N N . LEU A 1 155 ? 11.689 15.843 -25.438 1.00 69.44 155 LEU A N 1
ATOM 1194 C CA . LEU A 1 155 ? 11.846 14.574 -24.713 1.00 69.44 155 LEU A CA 1
ATOM 1195 C C . LEU A 1 155 ? 11.678 14.766 -23.199 1.00 69.44 155 LEU A C 1
ATOM 1197 O O . LEU A 1 155 ? 10.924 14.037 -22.559 1.00 69.44 155 LEU A O 1
ATOM 1201 N N . LEU A 1 156 ? 12.334 15.781 -22.626 1.00 66.75 156 LEU A N 1
ATOM 1202 C CA . LEU A 1 156 ? 12.197 16.110 -21.206 1.00 66.75 156 LEU A CA 1
ATOM 1203 C C . LEU A 1 156 ? 10.757 16.505 -20.854 1.00 66.75 156 LEU A C 1
ATOM 1205 O O . LEU A 1 156 ? 10.228 16.029 -19.855 1.00 66.75 156 LEU A O 1
ATOM 1209 N N . SER A 1 157 ? 10.099 17.317 -21.683 1.00 71.56 157 SER A N 1
ATOM 1210 C CA . SER A 1 157 ? 8.703 17.714 -21.480 1.00 71.56 157 SER A CA 1
ATOM 1211 C C . SER A 1 157 ? 7.749 16.518 -21.533 1.00 71.56 157 SER A C 1
ATOM 1213 O O . SER A 1 157 ? 6.892 16.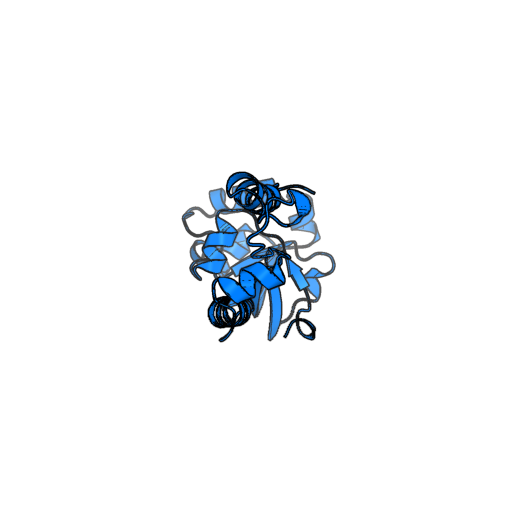401 -20.660 1.00 71.56 157 SER A O 1
ATOM 1215 N N . SER A 1 158 ? 7.938 15.590 -22.476 1.00 64.31 158 SER A N 1
ATOM 1216 C CA . SER A 1 158 ? 7.122 14.374 -22.585 1.00 64.31 158 SER A CA 1
ATOM 1217 C C . SER A 1 158 ? 7.275 13.460 -21.366 1.00 64.31 158 SER A C 1
ATOM 1219 O O . SER A 1 158 ? 6.290 12.887 -20.907 1.00 64.31 158 SER A O 1
ATOM 1221 N N . CYS A 1 159 ? 8.485 13.339 -20.811 1.00 61.41 159 CYS A N 1
ATOM 1222 C CA . CYS A 1 159 ? 8.719 12.566 -19.589 1.00 61.41 159 CYS A CA 1
ATOM 1223 C C . CYS A 1 159 ? 8.118 13.238 -18.345 1.00 61.41 159 CYS A C 1
ATOM 1225 O O . CYS A 1 159 ? 7.655 12.551 -17.439 1.00 61.41 159 CYS A O 1
ATOM 1227 N N . MET A 1 160 ? 8.104 14.573 -18.298 1.00 64.19 160 MET A N 1
ATOM 1228 C CA . MET A 1 160 ? 7.536 15.342 -17.184 1.00 64.19 160 MET A CA 1
ATOM 1229 C C . MET A 1 160 ? 6.002 15.435 -17.242 1.00 64.19 160 MET A C 1
ATOM 1231 O O . MET A 1 160 ? 5.365 15.555 -16.199 1.00 64.19 160 MET A O 1
ATOM 1235 N N . GLY A 1 161 ? 5.394 15.332 -18.430 1.00 50.78 161 GLY A N 1
ATOM 1236 C CA . GLY A 1 161 ? 3.936 15.317 -18.611 1.00 50.78 161 GLY A CA 1
ATOM 1237 C C . GLY A 1 161 ? 3.245 14.084 -18.015 1.00 50.78 161 GLY A C 1
ATOM 1238 O O . GLY A 1 161 ? 2.076 14.150 -17.652 1.00 50.78 161 GLY A O 1
ATOM 1239 N N . LEU A 1 162 ? 3.982 12.984 -17.826 1.00 47.44 162 LEU A N 1
ATOM 1240 C CA . LEU A 1 162 ? 3.511 11.776 -17.134 1.00 47.44 162 LEU A CA 1
ATOM 1241 C C . LEU A 1 162 ? 3.451 11.93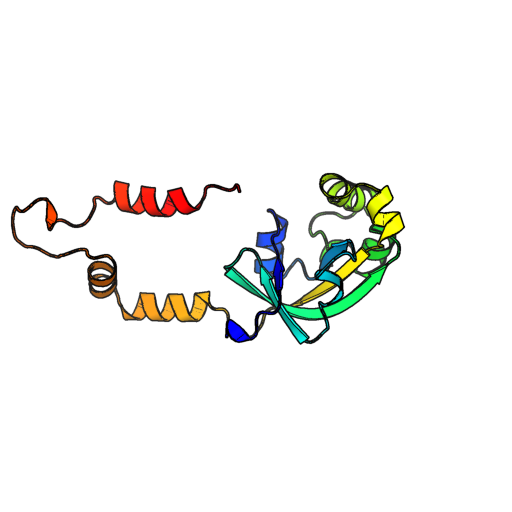8 -15.601 1.00 47.44 162 LEU A C 1
ATOM 1243 O O . LEU A 1 162 ? 3.021 11.024 -14.901 1.00 47.44 162 LEU A O 1
ATOM 1247 N N . VAL A 1 163 ? 3.870 13.097 -15.078 1.00 44.38 163 VAL A N 1
ATOM 1248 C CA . VAL A 1 163 ? 3.826 13.472 -13.655 1.00 44.38 163 VAL A CA 1
ATOM 1249 C C . VAL A 1 163 ? 2.716 14.502 -13.403 1.00 44.38 163 VAL A C 1
ATOM 1251 O O . VAL A 1 163 ? 2.858 15.374 -12.551 1.00 44.38 163 VAL A O 1
ATOM 1254 N N . GLN A 1 164 ? 1.603 14.444 -14.138 1.00 40.97 164 GLN A N 1
ATOM 1255 C CA . GLN A 1 164 ? 0.376 15.090 -13.672 1.00 40.97 164 GLN A CA 1
ATOM 1256 C C . GLN A 1 164 ? -0.383 14.105 -12.777 1.00 40.97 164 GLN A C 1
ATOM 1258 O O . GLN A 1 164 ? -1.001 13.168 -13.285 1.00 40.97 164 GLN A O 1
ATOM 1263 N N . PRO A 1 165 ? -0.323 14.257 -11.439 1.00 47.16 165 PRO A N 1
ATOM 1264 C CA . PRO A 1 165 ? -1.293 13.604 -10.588 1.00 47.16 165 PRO A CA 1
ATOM 1265 C C . PRO A 1 165 ? -2.633 14.275 -10.878 1.00 47.16 165 PRO A C 1
ATOM 1267 O O . PRO A 1 165 ? -2.735 15.492 -10.725 1.00 47.16 165 PRO A O 1
ATOM 1270 N N . ASN A 1 166 ? -3.601 13.483 -11.339 1.00 40.31 166 ASN A N 1
ATOM 1271 C CA . ASN A 1 166 ? -5.053 13.607 -11.152 1.00 40.31 166 ASN A CA 1
ATOM 1272 C C . ASN A 1 166 ? -5.798 13.259 -12.447 1.00 40.31 166 ASN A C 1
ATOM 1274 O O . ASN A 1 166 ? -5.922 14.099 -13.332 1.00 40.31 166 ASN A O 1
ATOM 1278 N N . GLU A 1 167 ? -6.331 12.039 -12.493 1.00 35.53 167 GLU A N 1
ATOM 1279 C CA . GLU A 1 167 ? -7.777 11.817 -12.330 1.00 35.53 167 GLU A CA 1
ATOM 1280 C C . GLU A 1 167 ? -7.992 10.688 -11.314 1.00 35.53 167 GLU A C 1
ATOM 1282 O O . GLU A 1 167 ? -7.164 9.743 -11.300 1.00 35.53 167 GLU A O 1
#

Radius of gyration: 21.23 Å; Cα contacts (8 Å, |Δi|>4): 227; chains: 1; bounding box: 42×35×62 Å

Secondary structure (DSSP, 8-state):
-GGGEEEEE---TTHHHHHHHT---EEEEES-GGGGG--TT-EEEETTTEEEEEEEEEEESSHHHHHHHTTHHHHSTT---HHHHHHHHHTT--HHHHHHH-EEEEEEE--S--HHHHHHHHHHHHHHHHHHHHTT-----S--GGGSPPPHHHHHHHHHHTT----

Organism: Zea mays (NCBI:txid4577)